Protein AF-A0A7G9ZCD9-F1 (afdb_monomer_lite)

Secondary structure (DSSP, 8-state):
-HHHHHHHHHHHHHHHHHHHHHSS-HHHHHHHHHHHHHHHHHHHHHHHHHHHHHHHHHHHHS---GGGHHHHHHHHHHHHHHHHHHHHHHHHTT---HHHHHHHHHHHHHHHHHHHHHHHHHHHS-HHHHHHHHHHHHHHHHHHHHHHHS---

Radius of gyration: 16.49 Å; chains: 1; bounding box: 39×48×46 Å

Structure (mmCIF, N/CA/C/O backbone):
data_AF-A0A7G9ZCD9-F1
#
_entry.id   AF-A0A7G9ZCD9-F1
#
loop_
_atom_site.group_PDB
_atom_site.id
_atom_site.type_symbol
_atom_site.label_atom_id
_atom_site.label_alt_id
_atom_site.label_comp_id
_atom_site.label_asym_id
_atom_site.label_entity_id
_atom_site.label_seq_id
_atom_site.pdbx_PDB_ins_code
_atom_site.Cartn_x
_atom_site.Cartn_y
_atom_site.Cartn_z
_atom_site.occupancy
_atom_site.B_iso_or_equiv
_atom_site.auth_seq_id
_atom_site.auth_comp_id
_atom_site.auth_asym_id
_atom_site.auth_atom_id
_atom_site.pdbx_PDB_model_num
ATOM 1 N N . MET A 1 1 ? -6.672 1.950 -22.287 1.00 65.12 1 MET A N 1
ATOM 2 C CA . MET A 1 1 ? -5.796 2.564 -21.262 1.00 65.12 1 MET A CA 1
ATOM 3 C C . MET A 1 1 ? -6.573 3.104 -20.062 1.00 65.12 1 MET A C 1
ATOM 5 O O . MET A 1 1 ? -6.287 2.655 -18.968 1.00 65.12 1 MET A O 1
ATOM 9 N N . TRP A 1 2 ? -7.595 3.954 -20.218 1.00 73.31 2 TRP A N 1
ATOM 10 C CA . TRP A 1 2 ? -8.380 4.488 -19.081 1.00 73.31 2 TRP A CA 1
ATOM 11 C C . TRP A 1 2 ? -8.976 3.435 -18.127 1.00 73.31 2 TRP A C 1
ATOM 13 O O . TRP A 1 2 ? -8.859 3.572 -16.914 1.00 73.31 2 TRP A O 1
ATOM 23 N N . TYR A 1 3 ? -9.531 2.341 -18.657 1.00 83.50 3 TYR A N 1
ATOM 24 C CA . TYR A 1 3 ? -10.083 1.248 -17.842 1.00 83.50 3 TYR A CA 1
ATOM 25 C C . TYR A 1 3 ? -9.058 0.580 -16.914 1.00 83.50 3 TYR A C 1
ATOM 27 O O . TYR A 1 3 ? -9.420 0.122 -15.835 1.00 83.50 3 TYR A O 1
ATOM 35 N N . PHE A 1 4 ? -7.782 0.556 -17.305 1.00 85.56 4 PHE A N 1
ATOM 36 C CA . PHE A 1 4 ? -6.710 -0.029 -16.500 1.00 85.56 4 PHE A CA 1
ATOM 37 C C . PHE A 1 4 ? -6.420 0.811 -15.250 1.00 85.56 4 PHE A C 1
ATOM 39 O O . PHE A 1 4 ? -6.348 0.274 -14.149 1.00 85.56 4 PHE A O 1
ATOM 46 N N . TYR A 1 5 ? -6.349 2.138 -15.399 1.00 85.38 5 TYR A N 1
ATOM 47 C CA . TYR A 1 5 ? -6.167 3.056 -14.271 1.00 85.38 5 TYR A CA 1
ATOM 48 C C . TYR A 1 5 ? -7.361 3.047 -13.316 1.00 85.38 5 TYR A C 1
ATOM 50 O O . TYR A 1 5 ? -7.170 3.106 -12.107 1.00 85.38 5 TYR A O 1
ATOM 58 N N . ILE A 1 6 ? -8.585 2.925 -13.840 1.00 87.69 6 ILE A N 1
ATOM 59 C CA . ILE A 1 6 ? -9.792 2.804 -13.010 1.00 87.69 6 ILE A CA 1
ATOM 60 C C . ILE A 1 6 ? -9.779 1.486 -12.230 1.00 87.69 6 ILE A C 1
ATOM 62 O O . ILE A 1 6 ? -10.057 1.488 -11.034 1.00 87.69 6 ILE A O 1
ATOM 66 N N . LEU A 1 7 ? -9.423 0.372 -12.878 1.00 90.00 7 LEU A N 1
ATOM 67 C CA . LEU A 1 7 ? -9.314 -0.928 -12.219 1.00 90.00 7 LEU A CA 1
ATOM 68 C C . LEU A 1 7 ? -8.287 -0.889 -11.082 1.00 90.00 7 LEU A C 1
ATOM 70 O O . LEU A 1 7 ? -8.593 -1.307 -9.967 1.00 90.00 7 LEU A O 1
ATOM 74 N N . ILE A 1 8 ? -7.092 -0.353 -11.345 1.00 89.62 8 ILE A N 1
ATOM 75 C CA . ILE A 1 8 ? -6.059 -0.211 -10.315 1.00 89.62 8 ILE A CA 1
ATOM 76 C C . ILE A 1 8 ? -6.527 0.743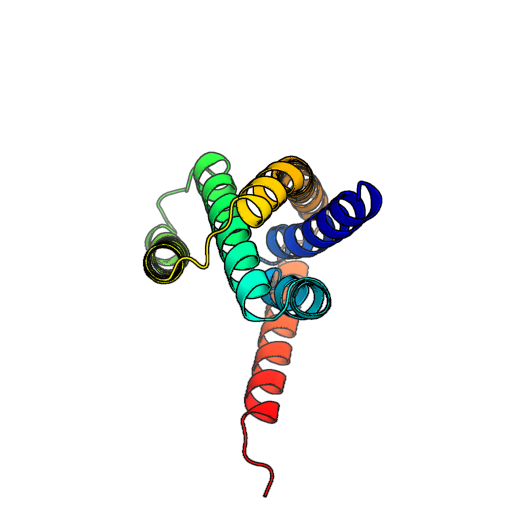 -9.219 1.00 89.62 8 ILE A C 1
ATOM 78 O O . ILE A 1 8 ? -6.396 0.411 -8.049 1.00 89.62 8 ILE A O 1
ATOM 82 N N . GLY A 1 9 ? -7.147 1.870 -9.567 1.00 90.12 9 GLY A N 1
ATOM 83 C CA . GLY A 1 9 ? -7.721 2.799 -8.596 1.00 90.12 9 GLY A CA 1
ATOM 84 C C . GLY A 1 9 ? -8.736 2.131 -7.664 1.00 90.12 9 GLY A C 1
ATOM 85 O O . GLY A 1 9 ? -8.684 2.329 -6.453 1.00 90.12 9 GLY A O 1
ATOM 86 N N . LEU A 1 10 ? -9.609 1.271 -8.193 1.00 92.19 10 LEU A N 1
ATOM 87 C CA . LEU A 1 10 ? -10.547 0.492 -7.381 1.00 92.19 10 LEU A CA 1
ATOM 88 C C . LEU A 1 10 ? -9.834 -0.527 -6.485 1.00 92.19 10 LEU A C 1
ATOM 90 O O . LEU A 1 10 ? -10.175 -0.644 -5.310 1.00 92.19 10 LEU A O 1
ATOM 94 N N . LEU A 1 11 ? -8.827 -1.234 -7.001 1.00 92.06 11 LEU A N 1
ATOM 95 C CA . LEU A 1 11 ? -8.021 -2.162 -6.200 1.00 92.06 11 LEU A CA 1
ATOM 96 C C . LEU A 1 11 ? -7.315 -1.447 -5.046 1.00 92.06 11 LEU A C 1
ATOM 98 O O . LEU A 1 11 ? -7.358 -1.917 -3.910 1.00 92.06 11 LEU A O 1
ATOM 102 N N . VAL A 1 12 ? -6.719 -0.289 -5.329 1.00 92.50 12 VAL A N 1
ATOM 103 C CA . VAL A 1 12 ? -6.106 0.593 -4.333 1.00 92.50 12 VAL A CA 1
ATOM 104 C C . VAL A 1 12 ? -7.143 1.016 -3.309 1.00 92.50 12 VAL A C 1
ATOM 106 O O . VAL A 1 12 ? -6.894 0.886 -2.116 1.00 92.50 12 VAL A O 1
ATOM 109 N N . PHE A 1 13 ? -8.319 1.459 -3.752 1.00 94.12 13 PHE A N 1
ATOM 110 C CA . PHE A 1 13 ? -9.389 1.868 -2.854 1.00 94.12 13 PHE A CA 1
ATOM 111 C C . PHE A 1 13 ? -9.741 0.758 -1.855 1.00 94.12 13 PHE A C 1
ATOM 113 O O . PHE A 1 13 ? -9.641 0.969 -0.648 1.00 94.12 13 PHE A O 1
ATOM 120 N N . PHE A 1 14 ? -10.061 -0.448 -2.332 1.00 93.06 14 PHE A N 1
ATOM 121 C CA . PHE A 1 14 ? -10.426 -1.555 -1.446 1.00 93.06 14 PHE A CA 1
ATOM 122 C C . PHE A 1 14 ? -9.272 -1.986 -0.535 1.00 93.06 14 PHE A C 1
ATOM 124 O O . PHE A 1 14 ? -9.469 -2.129 0.674 1.00 93.06 14 PHE A O 1
ATOM 131 N N . ALA A 1 15 ? -8.065 -2.153 -1.084 1.00 92.50 15 ALA A N 1
ATOM 132 C CA . ALA A 1 15 ? -6.901 -2.578 -0.311 1.00 92.50 15 ALA A CA 1
ATOM 133 C C . ALA A 1 15 ? -6.559 -1.570 0.797 1.00 92.50 15 ALA A C 1
ATOM 135 O O . ALA A 1 15 ? -6.325 -1.956 1.944 1.00 92.50 15 ALA A O 1
ATOM 136 N N . PHE A 1 16 ? -6.583 -0.271 0.490 1.00 92.19 16 PHE A N 1
ATOM 137 C CA . PHE A 1 16 ? -6.273 0.767 1.467 1.00 92.19 16 PHE A CA 1
ATOM 138 C C . PHE A 1 16 ? -7.425 1.061 2.431 1.00 92.19 16 PHE A C 1
ATOM 140 O O . PHE A 1 16 ? -7.162 1.450 3.565 1.00 92.19 16 PHE A O 1
ATOM 147 N N . THR A 1 17 ? -8.686 0.808 2.072 1.00 89.94 17 THR A N 1
ATOM 148 C CA . THR A 1 17 ? -9.786 0.845 3.049 1.00 89.94 17 THR A CA 1
ATOM 149 C C . THR A 1 17 ? -9.609 -0.248 4.099 1.00 89.94 17 THR A C 1
ATOM 151 O O . THR A 1 17 ? -9.737 0.031 5.292 1.00 89.94 17 THR A O 1
ATOM 154 N N . VAL A 1 18 ? -9.225 -1.466 3.691 1.00 87.31 18 VAL A N 1
ATOM 155 C CA . VAL A 1 18 ? -8.861 -2.537 4.635 1.00 87.31 18 VAL A CA 1
ATOM 156 C C . VAL A 1 18 ? -7.703 -2.092 5.525 1.00 87.31 18 VAL A C 1
ATOM 158 O O . VAL A 1 18 ? -7.786 -2.247 6.744 1.00 87.31 18 VAL A O 1
ATOM 161 N N . ARG A 1 19 ? -6.665 -1.469 4.953 1.00 86.62 19 ARG A N 1
ATOM 162 C CA . ARG A 1 19 ? -5.534 -0.926 5.720 1.00 86.62 19 ARG A CA 1
ATOM 163 C C . ARG A 1 19 ? -5.949 0.106 6.751 1.00 86.62 19 ARG A C 1
ATOM 165 O O . ARG A 1 19 ? -5.436 0.077 7.860 1.00 86.62 19 ARG A O 1
ATOM 172 N N . VAL A 1 20 ? -6.863 1.005 6.411 1.00 85.06 20 VAL A N 1
ATOM 173 C CA . VAL A 1 20 ? -7.317 2.054 7.331 1.00 85.06 20 VAL A CA 1
ATOM 174 C C . VAL A 1 20 ? -8.107 1.460 8.489 1.00 85.06 20 VAL A C 1
ATOM 176 O O . VAL A 1 20 ? -7.916 1.871 9.627 1.00 85.06 20 VAL A O 1
ATOM 179 N N . ILE A 1 21 ? -8.947 0.461 8.218 1.00 83.19 21 ILE A N 1
ATOM 180 C CA . ILE A 1 21 ? -9.769 -0.193 9.241 1.00 83.19 21 ILE A CA 1
ATOM 181 C C . ILE A 1 21 ? -8.924 -1.095 10.150 1.00 83.19 21 ILE A C 1
ATOM 183 O O . ILE A 1 21 ? -9.130 -1.131 11.360 1.00 83.19 21 ILE A O 1
ATOM 187 N N . THR A 1 22 ? -7.998 -1.858 9.570 1.00 77.81 22 THR A N 1
ATOM 188 C CA . THR A 1 22 ? -7.283 -2.929 10.283 1.00 77.81 22 THR A CA 1
ATOM 189 C C . THR A 1 22 ? -5.874 -2.547 10.727 1.00 77.81 22 THR A C 1
ATOM 191 O O . THR A 1 22 ? -5.320 -3.183 11.618 1.00 77.81 22 THR A O 1
ATOM 194 N N . GLY A 1 23 ? -5.275 -1.526 10.114 1.00 76.00 23 GLY A N 1
ATOM 195 C CA . GLY A 1 23 ? -3.878 -1.141 10.307 1.00 76.00 23 GLY A CA 1
ATOM 196 C C . GLY A 1 23 ? -2.864 -1.976 9.514 1.00 76.00 23 GLY A C 1
ATOM 197 O O . GLY A 1 23 ? -1.680 -1.648 9.546 1.00 76.00 23 GLY A O 1
ATOM 198 N N . PHE A 1 24 ? -3.284 -3.018 8.781 1.00 74.31 24 PHE A N 1
ATOM 199 C CA . PHE A 1 24 ? -2.405 -3.884 7.980 1.00 74.31 24 PHE A CA 1
ATOM 200 C C . PHE A 1 24 ? -3.129 -4.444 6.733 1.00 74.31 24 PHE A C 1
ATOM 202 O O . PHE A 1 24 ? -4.253 -4.065 6.427 1.00 74.31 24 PHE A O 1
ATOM 209 N N . GLY A 1 25 ? -2.481 -5.326 5.965 1.00 75.94 25 GLY A N 1
ATOM 210 C CA . GLY A 1 25 ? -3.160 -6.164 4.962 1.00 75.94 25 GLY A CA 1
ATOM 211 C C . GLY A 1 25 ? -3.326 -5.574 3.555 1.00 75.94 25 GLY A C 1
ATOM 212 O O . GLY A 1 25 ? -3.489 -6.351 2.616 1.00 75.94 25 GLY A O 1
ATOM 213 N N . SER A 1 26 ? -3.187 -4.258 3.356 1.00 85.00 26 SER A N 1
ATOM 214 C CA . SER A 1 26 ? -3.169 -3.643 2.011 1.00 85.00 26 SER A CA 1
ATOM 215 C C . SER A 1 26 ? -2.127 -4.289 1.110 1.00 85.00 26 SER A C 1
ATOM 217 O O . SER A 1 26 ? -2.478 -4.751 0.032 1.00 85.00 26 SER A O 1
ATOM 219 N N . ALA A 1 27 ? -0.879 -4.412 1.565 1.00 84.81 27 ALA A N 1
ATOM 220 C CA . ALA A 1 27 ? 0.177 -5.053 0.787 1.00 84.81 27 ALA A CA 1
ATOM 221 C C . ALA A 1 27 ? -0.106 -6.532 0.463 1.00 84.81 27 ALA A C 1
ATOM 223 O O . ALA A 1 27 ? 0.242 -6.987 -0.627 1.00 84.81 27 ALA A O 1
ATOM 224 N N . MET A 1 28 ? -0.764 -7.275 1.364 1.00 83.50 28 MET A N 1
ATOM 225 C CA . MET A 1 28 ? -1.120 -8.686 1.137 1.00 83.50 28 MET A CA 1
ATOM 226 C C . MET A 1 28 ? -2.194 -8.849 0.061 1.00 83.50 28 MET A C 1
ATOM 228 O O . MET A 1 28 ? -2.219 -9.866 -0.621 1.00 83.50 28 MET A O 1
ATOM 232 N N . ILE A 1 29 ? -3.072 -7.857 -0.097 1.00 87.06 29 ILE A N 1
ATOM 233 C CA . ILE A 1 29 ? -4.108 -7.848 -1.133 1.00 87.06 29 ILE A CA 1
ATOM 234 C C . ILE A 1 29 ? -3.534 -7.283 -2.435 1.00 87.06 29 ILE A C 1
ATOM 236 O O . ILE A 1 29 ? -3.662 -7.881 -3.499 1.00 87.06 29 ILE A O 1
ATOM 240 N N . LEU A 1 30 ? -2.882 -6.127 -2.351 1.00 89.56 30 LEU A N 1
ATOM 241 C CA . LEU A 1 30 ? -2.501 -5.330 -3.506 1.00 89.56 30 LEU A CA 1
ATOM 242 C C . LEU A 1 30 ? -1.337 -5.953 -4.282 1.00 89.56 30 LEU A C 1
ATOM 244 O O . LEU A 1 30 ? -1.416 -6.054 -5.502 1.00 89.56 30 LEU A O 1
ATOM 248 N N . THR A 1 31 ? -0.292 -6.432 -3.600 1.00 89.44 31 THR A N 1
ATOM 249 C CA . THR A 1 31 ? 0.911 -6.974 -4.260 1.00 89.44 31 THR A CA 1
ATOM 250 C C . THR A 1 31 ? 0.622 -8.181 -5.160 1.00 89.44 31 THR A C 1
ATOM 252 O O . THR A 1 31 ? 1.026 -8.139 -6.324 1.00 89.44 31 THR A O 1
ATOM 255 N N . PRO A 1 32 ? -0.056 -9.257 -4.699 1.00 88.25 32 PRO A N 1
ATOM 256 C CA . PRO A 1 32 ? -0.322 -10.409 -5.559 1.00 88.25 32 PRO A CA 1
ATOM 257 C C . PRO A 1 32 ? -1.296 -10.076 -6.686 1.00 88.25 32 PRO A C 1
ATOM 259 O O . PRO A 1 32 ? -1.158 -10.616 -7.773 1.00 88.25 32 PRO A O 1
ATOM 262 N N . VAL A 1 33 ? -2.252 -9.169 -6.473 1.00 89.06 33 VAL A N 1
ATOM 263 C CA . VAL A 1 33 ? -3.184 -8.785 -7.539 1.00 89.06 33 VAL A CA 1
ATOM 264 C C . VAL A 1 33 ? -2.475 -7.933 -8.591 1.00 89.06 33 VAL A C 1
ATOM 266 O O . VAL A 1 33 ? -2.615 -8.194 -9.781 1.00 89.06 33 VAL A O 1
ATOM 269 N N . LEU A 1 34 ? -1.662 -6.955 -8.183 1.00 89.75 34 LEU A N 1
ATOM 270 C CA . LEU A 1 34 ? -0.891 -6.133 -9.116 1.00 89.75 34 LEU A CA 1
ATOM 271 C C . LEU A 1 34 ? 0.197 -6.930 -9.841 1.00 89.75 34 LEU A C 1
ATOM 273 O O . LEU A 1 34 ? 0.509 -6.605 -10.987 1.00 89.75 34 LEU A O 1
ATOM 277 N N . SER A 1 35 ? 0.756 -7.977 -9.227 1.00 90.88 35 SER A N 1
ATOM 278 C CA . SER A 1 35 ? 1.788 -8.802 -9.867 1.00 90.88 35 SER A CA 1
ATOM 279 C C . SER A 1 35 ? 1.262 -9.566 -11.082 1.00 90.88 35 SER A C 1
ATOM 281 O O . SER A 1 35 ? 2.032 -9.786 -12.016 1.00 90.88 35 SER A O 1
ATOM 283 N N . LEU A 1 36 ? -0.042 -9.869 -11.123 1.00 88.88 36 LEU A N 1
ATOM 284 C CA . LEU A 1 36 ? -0.709 -10.463 -12.287 1.00 88.88 36 LEU A CA 1
ATOM 285 C C . LEU A 1 36 ? -0.727 -9.523 -13.502 1.00 88.88 36 LEU A C 1
ATOM 287 O O . LEU A 1 36 ? -0.772 -9.997 -14.633 1.00 88.88 36 LEU A O 1
ATOM 291 N N . PHE A 1 37 ? -0.685 -8.204 -13.282 1.00 87.56 37 PHE A N 1
ATOM 292 C CA . PHE A 1 37 ? -0.790 -7.201 -14.348 1.00 87.56 37 PHE A CA 1
ATOM 293 C C . PHE A 1 37 ? 0.547 -6.541 -14.700 1.00 87.56 37 PHE A C 1
ATOM 295 O O . PHE A 1 37 ? 0.820 -6.285 -15.868 1.00 87.56 37 PHE A O 1
ATOM 302 N N . LEU A 1 38 ? 1.367 -6.231 -13.693 1.00 85.69 38 LEU A N 1
ATOM 303 C CA . LEU A 1 38 ? 2.599 -5.442 -13.829 1.00 85.69 38 LEU A CA 1
ATOM 304 C C . LEU A 1 38 ? 3.872 -6.300 -13.712 1.00 85.69 38 LEU A C 1
ATOM 306 O O . LEU A 1 38 ? 4.991 -5.819 -13.918 1.00 85.69 38 LEU A O 1
ATOM 310 N N . GLY A 1 39 ? 3.713 -7.575 -13.359 1.00 86.62 39 GLY A N 1
ATOM 311 C CA . GLY A 1 39 ? 4.798 -8.452 -12.948 1.00 86.62 39 GLY A CA 1
ATOM 312 C C . GLY A 1 39 ? 5.236 -8.205 -11.493 1.00 86.62 39 GLY A C 1
ATOM 313 O O . GLY A 1 39 ? 5.031 -7.116 -10.947 1.00 86.62 39 GLY A O 1
ATOM 314 N N . PRO A 1 40 ? 5.879 -9.193 -10.840 1.00 85.06 40 PRO A N 1
ATOM 315 C CA . PRO A 1 40 ? 6.203 -9.123 -9.412 1.00 85.06 40 PRO A CA 1
ATOM 316 C C . PRO A 1 40 ? 7.078 -7.926 -9.025 1.00 85.06 40 PRO A C 1
ATOM 318 O O . PRO A 1 40 ? 6.827 -7.284 -8.010 1.00 85.06 40 PRO A O 1
ATOM 321 N N . LYS A 1 41 ? 8.075 -7.586 -9.853 1.00 84.69 41 LYS A N 1
ATOM 322 C CA . LYS A 1 41 ? 9.021 -6.495 -9.564 1.00 84.69 41 LYS A CA 1
ATOM 323 C C . LYS A 1 41 ? 8.314 -5.140 -9.449 1.00 84.69 41 LYS A C 1
ATOM 325 O O . LYS A 1 41 ? 8.454 -4.453 -8.444 1.00 84.69 41 LYS A O 1
ATOM 330 N N . HIS A 1 42 ? 7.521 -4.780 -10.456 1.00 86.00 42 HIS A N 1
ATOM 331 C CA . HIS A 1 42 ? 6.807 -3.504 -10.489 1.00 86.00 42 HIS A CA 1
ATOM 332 C C . HIS A 1 42 ? 5.681 -3.445 -9.452 1.00 86.00 42 HIS A C 1
ATOM 334 O O . HIS A 1 42 ? 5.469 -2.397 -8.847 1.00 86.00 42 HIS A O 1
ATOM 340 N N . ALA A 1 43 ? 4.998 -4.569 -9.207 1.00 88.56 43 ALA A N 1
ATOM 341 C CA . ALA A 1 43 ? 3.944 -4.668 -8.200 1.00 88.56 43 ALA A CA 1
ATOM 342 C C . ALA A 1 43 ? 4.453 -4.394 -6.777 1.00 88.56 43 ALA A C 1
ATOM 344 O O . ALA A 1 43 ? 3.781 -3.711 -6.004 1.00 88.56 43 ALA A O 1
ATOM 345 N N . VAL A 1 44 ? 5.652 -4.876 -6.440 1.00 87.31 44 VAL A N 1
ATOM 346 C CA . VAL A 1 44 ? 6.288 -4.582 -5.148 1.00 87.31 44 VAL A CA 1
ATOM 347 C C . VAL A 1 44 ? 6.612 -3.092 -5.036 1.00 87.31 44 VAL A C 1
ATOM 349 O O . VAL A 1 44 ? 6.229 -2.463 -4.054 1.00 87.31 44 VAL A O 1
ATOM 352 N N . ILE A 1 45 ? 7.243 -2.506 -6.059 1.00 87.50 45 ILE A N 1
ATOM 353 C CA . ILE A 1 45 ? 7.636 -1.086 -6.060 1.00 87.50 45 ILE A CA 1
ATOM 354 C C . ILE A 1 45 ? 6.424 -0.176 -5.858 1.00 87.50 45 ILE A C 1
ATOM 356 O O . ILE A 1 45 ? 6.441 0.699 -4.995 1.00 87.50 45 ILE A O 1
ATOM 360 N N . 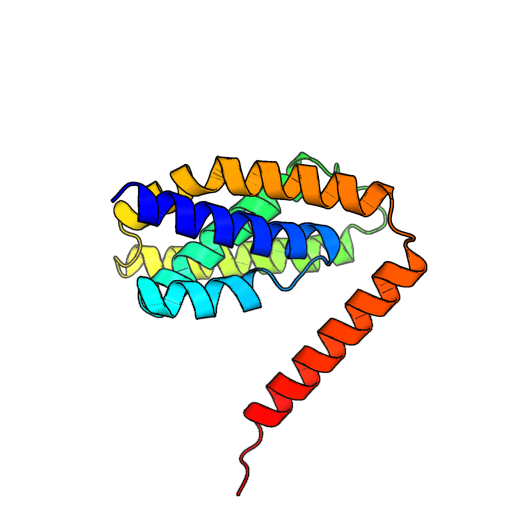ILE A 1 46 ? 5.359 -0.388 -6.635 1.00 88.31 46 ILE A N 1
ATOM 361 C CA . ILE A 1 46 ? 4.172 0.462 -6.546 1.00 88.31 46 ILE A CA 1
ATOM 362 C C . ILE A 1 46 ? 3.440 0.281 -5.213 1.00 88.31 46 ILE A C 1
ATOM 364 O O . ILE A 1 46 ? 2.963 1.260 -4.645 1.00 88.31 46 ILE A O 1
ATOM 368 N N . THR A 1 47 ? 3.399 -0.941 -4.676 1.00 89.81 47 THR A N 1
ATOM 369 C CA . THR A 1 47 ? 2.791 -1.195 -3.365 1.00 89.81 47 THR A CA 1
ATOM 370 C C . THR A 1 47 ? 3.537 -0.436 -2.275 1.00 89.81 47 THR A C 1
ATOM 372 O O . THR A 1 47 ? 2.898 0.253 -1.486 1.00 89.81 47 THR A O 1
ATOM 375 N N . ILE A 1 48 ? 4.873 -0.486 -2.276 1.00 87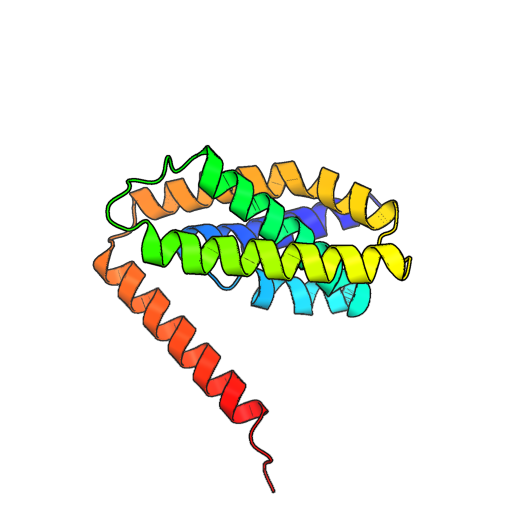.50 48 ILE A N 1
ATOM 376 C CA . ILE A 1 48 ? 5.708 0.265 -1.329 1.00 87.50 48 ILE A CA 1
ATOM 377 C C . ILE A 1 48 ? 5.436 1.768 -1.449 1.00 87.50 48 ILE A C 1
ATOM 379 O O . ILE A 1 48 ? 5.146 2.414 -0.449 1.00 87.50 48 ILE A O 1
ATOM 383 N N . LEU A 1 49 ? 5.429 2.323 -2.668 1.00 87.62 49 LEU A N 1
ATOM 384 C CA . LEU A 1 49 ? 5.139 3.748 -2.883 1.00 87.62 49 LEU A CA 1
ATOM 385 C C . LEU A 1 49 ? 3.780 4.169 -2.305 1.00 87.62 49 LEU A C 1
ATOM 387 O O . LEU A 1 49 ? 3.663 5.236 -1.699 1.00 87.62 49 LEU A O 1
ATOM 391 N N . MET A 1 50 ? 2.748 3.344 -2.483 1.00 88.94 50 MET A N 1
ATOM 392 C CA . MET A 1 50 ? 1.415 3.631 -1.957 1.00 88.94 50 MET A CA 1
ATOM 393 C C . MET A 1 50 ? 1.337 3.466 -0.431 1.00 88.94 50 MET A C 1
ATOM 395 O O . MET A 1 50 ? 0.673 4.263 0.231 1.00 88.94 50 MET A O 1
ATOM 399 N N . GLU A 1 51 ? 2.023 2.474 0.144 1.00 86.69 51 GLU A N 1
ATOM 400 C CA . GLU A 1 51 ? 2.128 2.292 1.600 1.00 86.69 51 GLU A CA 1
ATOM 401 C C . GLU A 1 51 ? 2.825 3.491 2.246 1.00 86.69 51 GLU A C 1
ATOM 403 O O . GLU A 1 51 ? 2.296 4.067 3.200 1.00 86.69 51 GLU A O 1
ATOM 408 N N . SER A 1 52 ? 3.943 3.945 1.671 1.00 83.69 52 SER A N 1
ATOM 409 C CA . SER A 1 52 ? 4.635 5.150 2.122 1.00 83.69 52 SER A CA 1
ATOM 410 C C . SER A 1 52 ? 3.728 6.384 2.024 1.00 83.69 52 SER A C 1
ATOM 412 O O . SER A 1 52 ? 3.661 7.181 2.961 1.00 83.69 52 SER A O 1
ATOM 414 N N . ALA A 1 53 ? 2.968 6.534 0.931 1.00 86.81 53 ALA A N 1
ATOM 415 C CA . ALA A 1 53 ? 2.014 7.635 0.779 1.00 86.81 53 ALA A CA 1
ATOM 416 C C . ALA A 1 53 ? 0.917 7.604 1.858 1.00 86.81 53 ALA A C 1
ATOM 418 O O . ALA A 1 53 ? 0.605 8.635 2.455 1.00 86.81 53 ALA A O 1
ATOM 419 N N . MET A 1 54 ? 0.361 6.429 2.162 1.00 86.50 54 MET A N 1
ATOM 420 C CA . MET A 1 54 ? -0.628 6.274 3.231 1.00 86.50 54 MET A CA 1
ATOM 421 C C . MET A 1 54 ? -0.026 6.535 4.620 1.00 86.50 54 MET A C 1
ATOM 423 O O . MET A 1 54 ? -0.665 7.171 5.457 1.00 86.50 54 MET A O 1
ATOM 427 N N . ALA A 1 55 ? 1.212 6.104 4.873 1.00 81.69 55 ALA A N 1
ATOM 428 C CA . ALA A 1 55 ? 1.911 6.396 6.123 1.00 81.69 55 ALA A CA 1
ATOM 429 C C . ALA A 1 55 ? 2.056 7.911 6.346 1.00 81.69 55 ALA A C 1
ATOM 431 O O . ALA A 1 55 ? 1.794 8.399 7.446 1.00 81.69 55 ALA A O 1
ATOM 432 N N . VAL A 1 56 ? 2.381 8.671 5.293 1.00 82.62 56 VAL A N 1
ATOM 433 C CA . VAL A 1 56 ? 2.401 10.142 5.343 1.00 82.62 56 VAL A CA 1
ATOM 434 C C . VAL A 1 56 ? 1.016 10.703 5.673 1.00 82.62 56 VAL A C 1
ATOM 436 O O . VAL A 1 56 ? 0.909 11.584 6.526 1.00 82.62 56 VAL A O 1
ATOM 439 N N . VAL A 1 57 ? -0.054 10.180 5.060 1.00 85.12 57 VAL A N 1
ATOM 440 C CA . VAL A 1 57 ? -1.434 10.600 5.372 1.00 85.12 57 VAL A CA 1
ATOM 441 C C . VAL A 1 57 ? -1.746 10.397 6.856 1.00 85.12 57 VAL A C 1
ATOM 443 O O . VAL A 1 57 ? -2.246 11.328 7.488 1.00 85.12 57 VAL A O 1
ATOM 446 N N . PHE A 1 58 ? -1.397 9.244 7.433 1.00 81.12 58 PHE A N 1
ATOM 447 C CA . PHE A 1 58 ? -1.575 8.988 8.864 1.00 81.12 58 PHE A CA 1
ATOM 448 C C . PHE A 1 58 ? -0.770 9.957 9.733 1.00 81.12 58 PHE A C 1
ATOM 450 O O . PHE A 1 58 ? -1.324 10.553 10.650 1.00 81.12 58 PHE A O 1
ATOM 457 N N . ILE A 1 59 ? 0.510 10.193 9.434 1.00 78.19 59 ILE A N 1
ATOM 458 C CA . ILE A 1 59 ? 1.331 11.140 10.210 1.00 78.19 59 ILE A CA 1
ATOM 459 C C . ILE A 1 59 ? 0.708 12.544 10.200 1.00 78.19 59 ILE A C 1
ATOM 461 O O . ILE A 1 59 ? 0.606 13.192 11.243 1.00 78.19 59 ILE A O 1
ATOM 465 N N . VAL A 1 60 ? 0.268 13.012 9.029 1.00 81.50 60 VAL A N 1
ATOM 466 C CA . VAL A 1 60 ? -0.279 14.365 8.853 1.00 81.50 60 VAL A CA 1
ATOM 467 C C . VAL A 1 60 ? -1.664 14.508 9.490 1.00 81.50 60 VAL A C 1
ATOM 469 O O . VAL A 1 60 ? -1.967 15.551 10.074 1.00 81.50 60 VAL A O 1
ATOM 472 N N . LYS A 1 61 ? -2.531 13.497 9.365 1.00 81.69 61 LYS A N 1
ATOM 473 C CA . LYS A 1 61 ? -3.935 13.583 9.795 1.00 81.69 61 LYS A CA 1
ATOM 474 C C . LYS A 1 61 ? -4.173 13.145 11.234 1.00 81.69 61 LYS A C 1
ATOM 476 O O . LYS A 1 61 ? -5.093 13.673 11.855 1.00 81.69 61 LYS A O 1
ATOM 481 N N . GLU A 1 62 ? -3.372 12.234 11.775 1.00 71.50 62 GLU A N 1
ATOM 482 C CA . GLU A 1 62 ? -3.631 11.628 13.085 1.00 71.50 62 GLU A CA 1
ATOM 483 C C . GLU A 1 62 ? -2.902 12.311 14.261 1.00 71.50 62 GLU A C 1
ATOM 485 O O . GLU A 1 62 ? -2.977 11.772 15.357 1.00 71.50 62 GLU A O 1
ATOM 490 N N . LYS A 1 63 ? -2.250 13.484 14.074 1.00 61.34 63 LYS A N 1
ATOM 491 C CA . LYS A 1 63 ? -1.560 14.305 15.114 1.00 61.34 63 LYS A CA 1
ATOM 492 C C . LYS A 1 63 ? -1.155 13.481 16.344 1.00 61.34 63 LYS A C 1
ATOM 494 O O . LYS A 1 63 ? -1.820 13.524 17.378 1.00 61.34 63 LYS A O 1
ATOM 499 N N . LE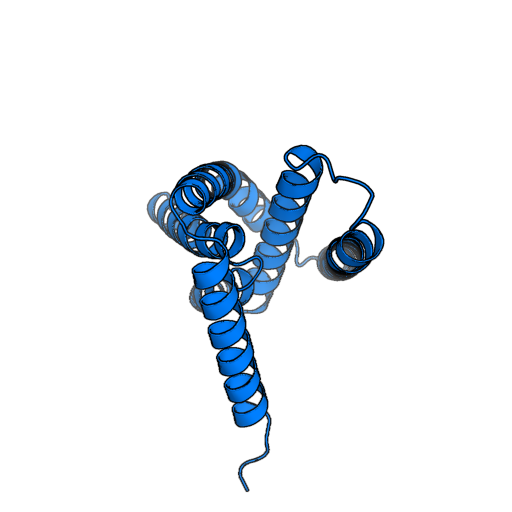U A 1 64 ? -0.102 12.685 16.183 1.00 59.88 64 LEU A N 1
ATOM 500 C CA . LEU A 1 64 ? 0.245 11.621 17.117 1.00 59.88 64 LEU A CA 1
ATOM 501 C C . LEU A 1 64 ? 0.312 12.094 18.567 1.00 59.88 64 LEU A C 1
ATOM 503 O O . LEU A 1 64 ? 1.156 12.909 18.932 1.00 59.88 64 LEU A O 1
ATOM 507 N N . ASN A 1 65 ? -0.586 11.552 19.387 1.00 50.44 65 ASN A N 1
ATOM 508 C CA . ASN A 1 65 ? -0.588 11.778 20.821 1.00 50.44 65 ASN A CA 1
ATOM 509 C C . ASN A 1 65 ? 0.624 11.043 21.428 1.00 50.44 65 ASN A C 1
ATOM 511 O O . ASN A 1 65 ? 0.794 9.838 21.227 1.00 50.44 65 ASN A O 1
ATOM 515 N N . PHE A 1 66 ? 1.496 11.780 22.122 1.00 51.34 66 PHE A N 1
ATOM 516 C CA . PHE A 1 66 ? 2.862 11.363 22.475 1.00 51.34 66 PHE A CA 1
ATOM 517 C C . PHE A 1 66 ? 2.962 10.170 23.449 1.00 51.34 66 PHE A C 1
ATOM 519 O O . PHE A 1 66 ? 4.041 9.602 23.604 1.00 51.34 66 PHE A O 1
ATOM 526 N N . GLU A 1 67 ? 1.869 9.730 24.077 1.00 53.50 67 GLU A N 1
ATOM 527 C CA . GLU A 1 67 ? 1.902 8.621 25.047 1.00 53.50 67 GLU A CA 1
ATOM 528 C C . GLU A 1 67 ? 2.182 7.245 24.413 1.00 53.50 67 GLU A C 1
ATOM 530 O O . GLU A 1 67 ? 2.782 6.385 25.052 1.00 53.50 67 GLU A O 1
ATOM 535 N N . ILE A 1 68 ? 1.826 7.035 23.139 1.00 55.53 68 ILE A N 1
ATOM 536 C CA . ILE A 1 68 ? 2.046 5.763 22.409 1.00 55.53 68 ILE A CA 1
ATOM 537 C C . ILE A 1 68 ? 3.199 5.898 21.388 1.00 55.53 68 ILE A C 1
ATOM 539 O O . ILE A 1 68 ? 3.399 5.053 20.512 1.00 55.53 68 ILE A O 1
ATOM 543 N N . TRP A 1 69 ? 3.989 6.973 21.512 1.00 53.88 69 TRP A N 1
ATOM 544 C CA . TRP A 1 69 ? 5.027 7.386 20.563 1.00 53.88 69 TRP A CA 1
ATOM 545 C C . TRP A 1 69 ? 6.035 6.280 20.252 1.00 53.88 69 TRP A C 1
ATOM 547 O O . TRP A 1 69 ? 6.356 6.062 19.095 1.00 53.88 69 TRP A O 1
ATOM 557 N N . HIS A 1 70 ? 6.479 5.509 21.244 1.00 56.09 70 HIS A N 1
ATOM 558 C CA . HIS A 1 70 ? 7.503 4.478 21.041 1.00 56.09 70 HIS A CA 1
ATOM 559 C C . HIS A 1 70 ? 7.046 3.333 20.123 1.00 56.09 70 HIS A C 1
ATOM 561 O O . HIS A 1 70 ? 7.806 2.892 19.262 1.00 56.09 70 HIS A O 1
ATOM 567 N N . ILE A 1 71 ? 5.795 2.881 20.263 1.00 56.91 71 ILE A N 1
ATOM 568 C CA . ILE A 1 71 ? 5.234 1.796 19.441 1.00 56.91 71 ILE A CA 1
ATOM 569 C C . ILE A 1 71 ? 4.944 2.312 18.027 1.00 56.91 71 ILE A C 1
ATOM 571 O O . ILE A 1 71 ? 5.208 1.627 17.039 1.00 56.91 71 ILE A O 1
ATOM 575 N N . PHE A 1 72 ? 4.447 3.546 17.922 1.00 57.31 72 PHE A N 1
ATOM 576 C CA . PHE A 1 72 ? 4.096 4.154 16.643 1.00 57.31 72 PHE A CA 1
ATOM 577 C C . PHE A 1 72 ? 5.329 4.573 15.832 1.00 57.31 72 PHE A C 1
ATOM 579 O O . PHE A 1 72 ? 5.382 4.333 14.629 1.00 57.31 72 PHE A O 1
ATOM 586 N N . VAL A 1 73 ? 6.352 5.130 16.486 1.00 56.19 73 VAL A N 1
ATOM 587 C CA . VAL A 1 73 ? 7.646 5.454 15.874 1.00 56.19 73 VAL A CA 1
ATOM 588 C C . VAL A 1 73 ? 8.374 4.186 15.469 1.00 56.19 73 VAL A C 1
ATOM 590 O O . VAL A 1 73 ? 8.849 4.128 14.347 1.00 56.19 73 VAL A O 1
ATOM 593 N N . GLY A 1 74 ? 8.413 3.142 16.301 1.00 57.75 74 GLY A N 1
ATOM 594 C CA . GLY A 1 74 ? 9.041 1.877 15.911 1.00 57.75 74 GLY A CA 1
ATOM 595 C C . GLY A 1 74 ? 8.397 1.259 14.664 1.00 57.75 74 GLY A C 1
ATOM 596 O O . GLY A 1 74 ? 9.099 0.887 13.726 1.00 57.75 74 GLY A O 1
ATOM 597 N N . GLY A 1 75 ? 7.060 1.210 14.619 1.00 63.59 75 GLY A N 1
ATOM 598 C CA . GLY A 1 75 ? 6.317 0.650 13.489 1.00 63.59 75 GLY A CA 1
ATOM 599 C C . GLY A 1 75 ? 6.402 1.502 12.221 1.00 63.59 75 GLY A C 1
ATOM 600 O O . GLY A 1 75 ? 6.774 1.000 11.165 1.00 63.59 75 GLY A O 1
ATOM 601 N N . ILE A 1 76 ? 6.087 2.796 12.309 1.00 63.97 76 ILE A N 1
ATOM 602 C CA . ILE A 1 76 ? 6.057 3.676 11.135 1.00 63.97 76 ILE A CA 1
ATOM 603 C C . ILE A 1 76 ? 7.457 4.090 10.696 1.00 63.97 76 ILE A C 1
ATOM 605 O O . ILE A 1 76 ? 7.724 4.066 9.500 1.00 63.97 76 ILE A O 1
ATOM 609 N N . ALA A 1 77 ? 8.369 4.429 11.610 1.00 64.94 77 ALA A N 1
ATOM 610 C CA . ALA A 1 77 ? 9.739 4.749 11.212 1.00 64.94 77 ALA A CA 1
ATOM 611 C C . ALA A 1 77 ? 10.449 3.510 10.660 1.00 64.94 77 ALA A C 1
ATOM 613 O O . ALA A 1 77 ? 11.183 3.636 9.690 1.00 64.94 77 ALA A O 1
ATOM 614 N N . GLY A 1 78 ? 10.183 2.315 11.203 1.00 66.44 78 GLY A N 1
ATOM 615 C CA . GLY A 1 78 ? 10.680 1.062 10.633 1.00 66.44 78 GLY A CA 1
ATOM 616 C C . GLY A 1 78 ? 10.210 0.857 9.191 1.00 66.44 78 GLY A C 1
ATOM 617 O O . GLY A 1 78 ? 11.035 0.618 8.313 1.00 66.44 78 GLY A O 1
ATOM 618 N N . ILE A 1 79 ? 8.909 1.033 8.934 1.00 67.38 79 ILE A N 1
ATOM 619 C CA . ILE A 1 79 ? 8.339 0.960 7.579 1.00 67.38 79 ILE A CA 1
ATOM 620 C C . ILE A 1 79 ? 8.961 2.025 6.674 1.00 67.38 79 ILE A C 1
ATOM 622 O O . ILE A 1 79 ? 9.463 1.688 5.615 1.00 67.38 79 ILE A O 1
ATOM 626 N N . ILE A 1 80 ? 9.024 3.285 7.109 1.00 69.56 80 ILE A N 1
ATOM 627 C CA . ILE A 1 80 ? 9.592 4.379 6.310 1.00 69.56 80 ILE A CA 1
ATOM 628 C C . ILE A 1 80 ? 11.067 4.124 5.984 1.00 69.56 80 ILE A C 1
ATOM 630 O O . ILE A 1 80 ? 11.487 4.340 4.853 1.00 69.56 80 ILE A O 1
ATOM 634 N N . VAL A 1 81 ? 11.868 3.658 6.942 1.00 74.75 81 VAL A N 1
ATOM 635 C CA . VAL A 1 81 ? 13.293 3.383 6.719 1.00 74.75 81 VAL A CA 1
ATOM 636 C C . VAL A 1 81 ? 13.470 2.230 5.732 1.00 74.75 81 VAL A C 1
ATOM 638 O O . VAL A 1 81 ? 14.260 2.350 4.796 1.00 74.75 81 VAL A O 1
ATOM 641 N N . ILE A 1 82 ? 12.718 1.138 5.901 1.00 77.06 82 ILE A N 1
ATOM 642 C CA . ILE A 1 82 ? 12.753 -0.006 4.981 1.00 77.06 82 ILE A CA 1
ATOM 643 C C . ILE A 1 82 ? 12.288 0.419 3.585 1.00 77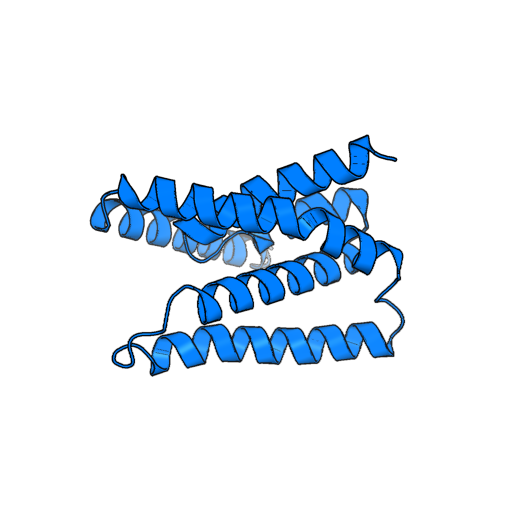.06 82 ILE A C 1
ATOM 645 O O . ILE A 1 82 ? 12.953 0.095 2.600 1.00 77.06 82 ILE A O 1
ATOM 649 N N . ASP A 1 83 ? 11.201 1.182 3.495 1.00 80.19 83 ASP A N 1
ATOM 650 C CA . ASP A 1 83 ? 10.649 1.690 2.242 1.00 80.19 83 ASP A CA 1
ATOM 651 C C . ASP A 1 83 ? 11.652 2.602 1.531 1.00 80.19 83 ASP A C 1
ATOM 653 O O . ASP A 1 83 ? 11.887 2.427 0.339 1.00 80.19 83 ASP A O 1
ATOM 657 N N . ILE A 1 84 ? 12.311 3.522 2.247 1.00 80.62 84 ILE A N 1
ATOM 658 C CA . ILE A 1 84 ? 13.337 4.414 1.681 1.00 80.62 84 ILE A CA 1
ATOM 659 C C . ILE A 1 84 ? 14.514 3.607 1.136 1.00 80.62 84 ILE A C 1
ATOM 661 O O . ILE A 1 84 ? 14.925 3.830 -0.001 1.00 80.62 84 ILE A O 1
ATOM 665 N N . ILE A 1 85 ? 15.055 2.660 1.911 1.00 83.19 85 ILE A N 1
ATOM 666 C CA . ILE A 1 85 ? 16.189 1.828 1.475 1.00 83.19 85 ILE A CA 1
ATOM 667 C C . ILE A 1 85 ? 15.798 1.004 0.245 1.00 83.19 85 ILE A C 1
ATOM 669 O O . ILE A 1 85 ? 16.559 0.902 -0.722 1.00 83.19 85 ILE A O 1
ATOM 673 N N . THR A 1 86 ? 14.593 0.444 0.258 1.00 81.38 86 THR A N 1
ATOM 674 C CA . THR A 1 86 ? 14.086 -0.403 -0.819 1.00 81.38 86 THR A CA 1
ATOM 675 C C . THR A 1 86 ? 13.830 0.414 -2.086 1.00 81.38 86 THR A C 1
ATOM 677 O O . THR A 1 86 ? 14.276 0.035 -3.170 1.00 81.38 86 THR A O 1
ATOM 680 N N . LEU A 1 87 ? 13.199 1.583 -1.965 1.00 82.19 87 LEU A N 1
ATOM 681 C CA . LEU A 1 87 ? 12.966 2.508 -3.075 1.00 82.19 87 LEU A CA 1
ATOM 682 C C . LEU A 1 87 ? 14.262 3.077 -3.641 1.00 82.19 87 LEU A C 1
ATOM 684 O O . LEU A 1 87 ? 14.387 3.167 -4.861 1.00 82.19 87 LEU A O 1
ATOM 688 N N . ALA A 1 88 ? 15.237 3.420 -2.798 1.00 84.19 88 ALA A N 1
ATOM 689 C CA . ALA A 1 88 ? 16.557 3.856 -3.245 1.00 84.19 88 ALA A CA 1
ATOM 690 C C . ALA A 1 88 ? 17.242 2.747 -4.056 1.00 84.19 88 ALA A C 1
ATOM 692 O O . ALA A 1 88 ? 17.727 2.993 -5.159 1.00 84.19 88 ALA A O 1
ATOM 693 N N . SER A 1 89 ? 17.193 1.508 -3.559 1.00 83.25 89 SER A N 1
ATOM 694 C CA . SER A 1 89 ? 17.755 0.335 -4.241 1.00 83.25 89 SER A CA 1
ATOM 695 C C . SER A 1 89 ? 17.100 0.092 -5.607 1.00 83.25 89 SER A C 1
ATOM 697 O O . SER A 1 89 ? 17.794 -0.121 -6.607 1.00 83.25 89 SER A O 1
ATOM 699 N N . PHE A 1 90 ? 15.767 0.181 -5.686 1.00 83.69 90 PHE A N 1
ATOM 700 C CA . PHE A 1 90 ? 15.031 0.055 -6.948 1.00 83.69 90 PHE A CA 1
ATOM 701 C C . PHE A 1 90 ? 15.265 1.229 -7.904 1.00 83.69 90 PHE A C 1
ATOM 703 O O . PHE A 1 90 ? 15.325 1.016 -9.116 1.00 83.69 90 PHE A O 1
ATOM 710 N N . SER A 1 91 ? 15.442 2.442 -7.377 1.00 82.50 91 SER A N 1
ATOM 711 C CA . SER A 1 91 ? 15.741 3.643 -8.166 1.00 82.50 91 SER A CA 1
ATOM 712 C C . SER A 1 91 ? 17.128 3.561 -8.799 1.00 82.50 91 SER A C 1
ATOM 714 O O . SER A 1 91 ? 17.255 3.767 -10.002 1.00 82.50 91 SER A O 1
ATOM 716 N N . ILE A 1 92 ? 18.154 3.183 -8.024 1.00 86.19 92 ILE A N 1
ATOM 717 C CA . ILE A 1 92 ? 19.531 2.984 -8.518 1.00 86.19 92 ILE A CA 1
ATOM 718 C C . ILE A 1 92 ? 19.570 1.897 -9.596 1.00 86.19 92 ILE A C 1
ATOM 720 O O . ILE A 1 92 ? 20.289 2.013 -10.584 1.00 86.19 92 ILE A O 1
ATOM 724 N N . SER A 1 93 ? 18.755 0.857 -9.432 1.00 84.12 93 SER A N 1
ATOM 725 C CA . SER A 1 93 ? 18.643 -0.242 -10.392 1.00 84.12 93 SER A CA 1
ATOM 726 C C . SER A 1 93 ? 17.828 0.108 -11.650 1.00 84.12 93 SER A C 1
ATOM 728 O O . SER A 1 93 ? 17.669 -0.745 -12.519 1.00 84.12 93 SER A O 1
ATOM 730 N N . GLY A 1 94 ? 17.276 1.325 -11.752 1.00 82.44 94 GLY A N 1
ATOM 731 C CA . GLY A 1 94 ? 16.488 1.777 -12.904 1.00 82.44 94 GLY A CA 1
ATOM 732 C C . GLY A 1 94 ? 15.083 1.170 -13.007 1.00 82.44 94 GLY A C 1
ATOM 733 O O . GLY A 1 94 ? 14.458 1.263 -14.060 1.00 82.44 94 GLY A O 1
ATOM 734 N N . TYR A 1 95 ? 14.567 0.551 -11.939 1.00 84.06 95 TYR A N 1
ATOM 735 C CA . TYR A 1 95 ? 13.232 -0.064 -11.938 1.00 84.06 95 TYR A CA 1
ATOM 736 C C . TYR A 1 95 ? 12.098 0.923 -11.631 1.00 84.06 95 TYR A C 1
ATOM 738 O O . TYR A 1 95 ? 10.929 0.594 -11.830 1.00 84.06 95 TYR A O 1
ATOM 746 N N . VAL A 1 96 ? 12.416 2.126 -11.144 1.00 81.69 96 VAL A N 1
ATOM 747 C CA . VAL A 1 96 ? 11.428 3.197 -10.960 1.00 81.69 96 VAL A CA 1
ATOM 748 C C . VAL A 1 96 ? 11.232 3.908 -12.295 1.00 81.69 96 VAL A C 1
ATOM 750 O O . VAL A 1 96 ? 12.044 4.736 -12.701 1.00 81.69 96 VAL A O 1
ATOM 753 N N . THR A 1 97 ? 10.155 3.554 -12.992 1.00 84.94 97 THR A N 1
ATOM 754 C CA . THR A 1 97 ? 9.814 4.112 -14.305 1.00 84.94 97 THR A CA 1
ATOM 755 C C . THR A 1 97 ? 8.784 5.236 -14.195 1.00 84.94 97 THR A C 1
ATOM 757 O O . THR A 1 97 ? 8.040 5.339 -13.215 1.00 84.94 97 THR A O 1
ATOM 760 N N . VAL A 1 98 ? 8.702 6.074 -15.234 1.00 85.00 98 VAL A N 1
ATOM 761 C CA . VAL A 1 98 ? 7.709 7.160 -15.324 1.00 85.00 98 VAL A CA 1
ATOM 762 C C . VAL A 1 98 ? 6.280 6.614 -15.254 1.00 85.00 98 VAL A C 1
ATOM 764 O O . VAL A 1 98 ? 5.433 7.205 -14.588 1.00 85.00 98 VAL A O 1
ATOM 767 N N . ASP A 1 99 ? 6.021 5.453 -15.859 1.00 85.50 99 ASP A N 1
ATOM 768 C CA . ASP A 1 99 ? 4.699 4.819 -15.845 1.00 85.50 99 ASP A CA 1
ATOM 769 C C . ASP A 1 99 ? 4.237 4.454 -14.429 1.00 85.50 99 ASP A C 1
ATOM 771 O O . ASP A 1 99 ? 3.066 4.635 -14.093 1.00 85.50 99 ASP A O 1
ATOM 775 N N . LEU A 1 100 ? 5.154 3.997 -13.568 1.00 85.44 100 LEU A N 1
ATOM 776 C CA . LEU A 1 100 ? 4.847 3.700 -12.166 1.00 85.44 100 LEU A CA 1
ATOM 777 C C . LEU A 1 100 ? 4.557 4.968 -11.363 1.00 85.44 100 LEU A C 1
ATOM 779 O O . LEU A 1 100 ? 3.644 4.976 -10.539 1.00 85.44 100 LEU A O 1
ATOM 783 N N . LEU A 1 101 ? 5.292 6.050 -11.621 1.00 85.88 101 LEU A N 1
ATOM 784 C CA . LEU A 1 101 ? 5.043 7.341 -10.976 1.00 85.88 101 LEU A CA 1
ATOM 785 C C . LEU A 1 101 ? 3.694 7.930 -11.402 1.00 85.88 101 LEU A C 1
ATOM 787 O O . LEU A 1 101 ? 2.946 8.430 -10.564 1.00 85.88 101 LEU A O 1
ATOM 791 N N . LEU A 1 102 ? 3.339 7.822 -12.684 1.00 88.62 102 LEU A N 1
ATOM 792 C CA . LEU A 1 102 ? 2.019 8.218 -13.170 1.00 88.62 102 LEU A CA 1
ATOM 793 C C . LEU A 1 102 ? 0.922 7.374 -12.523 1.00 88.62 102 LEU A C 1
ATOM 795 O O . LEU A 1 102 ? -0.076 7.921 -12.057 1.00 88.62 102 LEU A O 1
ATOM 799 N N . LEU A 1 103 ? 1.117 6.057 -12.437 1.00 87.69 103 LEU A N 1
ATOM 800 C CA . LEU A 1 103 ? 0.172 5.163 -11.776 1.00 87.69 103 LEU A CA 1
ATOM 801 C C . LEU A 1 103 ? -0.030 5.532 -10.301 1.00 87.69 103 LEU A C 1
ATOM 803 O O . LEU A 1 103 ? -1.167 5.530 -9.823 1.00 87.69 103 LEU A O 1
ATOM 807 N N . LEU A 1 104 ? 1.046 5.897 -9.598 1.00 88.69 104 LEU A N 1
ATOM 808 C CA . LEU A 1 104 ? 0.979 6.406 -8.231 1.00 88.69 104 LEU A CA 1
ATOM 809 C C . LEU A 1 104 ? 0.116 7.669 -8.168 1.00 88.69 104 LEU A C 1
ATOM 811 O O . LEU A 1 104 ? -0.842 7.697 -7.402 1.00 88.69 104 LEU A O 1
ATOM 815 N N . ILE A 1 105 ? 0.402 8.674 -9.003 1.00 90.31 105 ILE A N 1
ATOM 816 C CA . ILE A 1 105 ? -0.343 9.944 -9.041 1.00 90.31 105 ILE A CA 1
ATOM 817 C C . ILE A 1 105 ? -1.835 9.700 -9.295 1.00 90.31 105 ILE A C 1
ATOM 819 O O . ILE A 1 105 ? -2.678 10.243 -8.581 1.00 90.31 105 ILE A O 1
ATOM 823 N N . TYR A 1 106 ? -2.173 8.832 -10.253 1.00 91.12 106 TYR A N 1
ATOM 824 C CA . TYR A 1 106 ? -3.560 8.451 -10.536 1.00 91.12 106 TYR A CA 1
ATOM 825 C C . TYR A 1 106 ? -4.242 7.729 -9.369 1.00 91.12 106 TYR A C 1
ATOM 827 O O . TYR A 1 106 ? -5.460 7.819 -9.219 1.00 91.12 106 TYR A O 1
ATOM 835 N N . SER A 1 107 ? -3.475 7.031 -8.533 1.00 89.56 107 SER A N 1
ATOM 836 C CA . SER A 1 107 ? -3.989 6.257 -7.401 1.00 89.56 107 SER A CA 1
ATOM 837 C C . SER A 1 107 ? -4.176 7.091 -6.129 1.00 89.56 107 SER A C 1
ATOM 839 O O . SER A 1 107 ? -4.958 6.701 -5.263 1.00 89.56 107 SER A O 1
ATOM 841 N N . ILE A 1 108 ? -3.530 8.259 -6.019 1.00 90.50 108 ILE A N 1
ATOM 842 C CA . ILE A 1 108 ? -3.675 9.185 -4.881 1.00 90.50 108 ILE A CA 1
ATOM 843 C C . ILE A 1 108 ? -5.141 9.521 -4.556 1.00 90.50 108 ILE A C 1
ATOM 845 O O . ILE A 1 108 ? -5.513 9.378 -3.390 1.00 90.50 108 ILE A O 1
ATOM 849 N N . PRO A 1 109 ? -6.005 9.949 -5.502 1.00 92.94 109 PRO A N 1
ATOM 850 C CA . PRO A 1 109 ? -7.393 10.269 -5.166 1.00 92.94 109 PRO A CA 1
ATOM 851 C C . PRO A 1 109 ? -8.134 9.065 -4.576 1.00 92.94 109 PRO A C 1
ATOM 853 O O . PRO A 1 109 ? -8.841 9.215 -3.582 1.00 92.94 109 PRO A O 1
ATOM 856 N N . PHE A 1 110 ? -7.919 7.862 -5.112 1.00 93.88 110 PHE A N 1
ATOM 857 C CA . PHE A 1 110 ? -8.514 6.634 -4.578 1.00 93.88 110 PHE A CA 1
ATOM 858 C C . PHE A 1 110 ? -7.998 6.307 -3.177 1.00 93.88 110 PHE A C 1
ATOM 860 O O . PHE A 1 110 ? -8.783 5.918 -2.318 1.00 93.88 110 PHE A O 1
ATOM 867 N N . LEU A 1 111 ? -6.706 6.522 -2.926 1.00 91.81 111 LEU A N 1
ATOM 868 C CA . LEU A 1 111 ? -6.078 6.333 -1.620 1.00 91.81 111 LEU A CA 1
ATOM 869 C C . LEU A 1 111 ? -6.654 7.300 -0.573 1.00 91.81 111 LEU A C 1
ATOM 871 O O . LEU A 1 111 ? -6.988 6.891 0.538 1.00 91.81 111 LEU A O 1
ATOM 875 N N . LEU A 1 112 ? -6.844 8.572 -0.932 1.00 92.50 112 LEU A N 1
ATOM 876 C CA . LEU A 1 112 ? -7.459 9.566 -0.048 1.00 92.50 112 LEU A CA 1
ATOM 877 C C . LEU A 1 112 ? -8.931 9.245 0.236 1.00 92.50 112 LEU A C 1
ATOM 879 O O . LEU A 1 112 ? -9.369 9.335 1.384 1.00 92.50 112 LEU A O 1
ATOM 883 N N . ILE A 1 113 ? -9.687 8.828 -0.783 1.00 93.81 113 ILE A N 1
ATOM 884 C CA . ILE A 1 113 ? -11.074 8.376 -0.608 1.00 93.81 113 ILE A CA 1
ATOM 885 C C . ILE A 1 113 ? -11.107 7.136 0.295 1.00 93.81 113 ILE A C 1
ATOM 887 O O . ILE A 1 113 ? -11.937 7.067 1.199 1.00 93.81 113 ILE A O 1
ATOM 891 N N . ALA A 1 114 ? -10.173 6.197 0.126 1.00 93.00 114 ALA A N 1
ATOM 892 C CA . ALA A 1 114 ? -10.059 5.008 0.964 1.00 93.00 114 ALA A CA 1
ATOM 893 C C . ALA A 1 114 ? -9.814 5.351 2.438 1.00 93.00 114 ALA A C 1
ATOM 895 O O . ALA A 1 114 ? -10.425 4.733 3.310 1.00 93.00 114 ALA A O 1
ATOM 896 N N . TYR A 1 115 ? -8.978 6.360 2.713 1.00 91.19 115 TYR A N 1
ATOM 897 C CA . TYR A 1 115 ? -8.766 6.894 4.060 1.00 91.19 115 TYR A CA 1
ATOM 898 C C . TYR A 1 115 ? -10.055 7.468 4.656 1.00 91.19 115 TYR A C 1
ATOM 900 O O . TYR A 1 115 ? -10.441 7.097 5.764 1.00 91.19 115 TYR A O 1
ATOM 908 N N . VAL A 1 116 ? -10.754 8.335 3.916 1.00 92.31 116 VAL A N 1
ATOM 909 C CA . VAL A 1 116 ? -12.002 8.956 4.391 1.00 92.31 116 VAL A CA 1
ATOM 910 C C . VAL A 1 116 ? -13.073 7.899 4.661 1.00 92.31 116 VAL A C 1
ATOM 912 O O . VAL A 1 116 ? -13.672 7.895 5.736 1.00 92.31 116 VAL A O 1
ATOM 915 N N . VAL A 1 117 ? -13.281 6.974 3.723 1.00 93.06 117 VAL A N 1
ATOM 916 C CA . VAL A 1 117 ? -14.267 5.893 3.853 1.00 93.06 117 VAL A CA 1
ATOM 917 C C . VAL A 1 117 ? -13.896 4.945 4.991 1.00 93.06 117 VAL A C 1
ATOM 919 O O . VAL A 1 117 ? -14.749 4.621 5.812 1.00 93.06 117 VAL A O 1
ATOM 922 N N . GLY A 1 118 ? -12.629 4.539 5.098 1.00 88.06 118 GLY A N 1
ATOM 923 C CA . GLY A 1 118 ? -12.166 3.670 6.179 1.00 88.06 118 GLY A CA 1
ATOM 924 C C . GLY A 1 118 ? -12.377 4.301 7.557 1.00 88.06 118 GLY A C 1
ATOM 925 O O . GLY A 1 118 ? -12.913 3.656 8.456 1.00 88.06 118 GLY A O 1
ATOM 926 N N . LYS A 1 119 ? -12.056 5.591 7.711 1.00 88.00 119 LYS A N 1
ATOM 927 C CA . LYS A 1 119 ? -12.286 6.339 8.956 1.00 88.00 119 LYS A CA 1
ATOM 928 C C . LYS A 1 119 ? -13.773 6.511 9.271 1.00 88.00 119 LYS A C 1
ATOM 930 O O . LYS A 1 119 ? -14.181 6.400 10.428 1.00 88.00 119 LYS A O 1
ATOM 935 N N . TYR A 1 120 ? -14.594 6.739 8.250 1.00 88.38 120 TYR A N 1
ATOM 936 C CA . TYR A 1 120 ? -16.044 6.775 8.407 1.00 88.38 120 TYR A CA 1
ATOM 937 C C . TYR A 1 120 ? -16.574 5.433 8.929 1.00 88.38 120 TYR A C 1
ATOM 939 O O . TYR A 1 120 ? -17.271 5.413 9.937 1.00 88.38 120 TYR A O 1
ATOM 947 N N . ILE A 1 121 ? -16.160 4.306 8.337 1.00 87.62 121 ILE A N 1
ATOM 948 C CA . ILE A 1 121 ? -16.543 2.954 8.786 1.00 87.62 121 ILE A CA 1
ATOM 949 C C . ILE A 1 121 ? -16.107 2.696 10.237 1.00 87.62 121 ILE A C 1
ATOM 951 O O . ILE A 1 121 ? -16.880 2.154 11.032 1.00 87.62 121 ILE A O 1
ATOM 955 N N . LEU A 1 122 ? -14.897 3.122 10.612 1.00 83.56 122 LEU A N 1
ATOM 956 C CA . LEU A 1 122 ? -14.397 2.999 11.984 1.00 83.56 122 LEU A CA 1
ATOM 957 C C . LEU A 1 122 ? -15.283 3.721 13.007 1.00 83.56 122 LEU A C 1
ATOM 959 O O . LEU A 1 122 ? -15.446 3.222 14.116 1.00 83.56 122 LEU A O 1
ATOM 963 N N . THR A 1 123 ? -15.916 4.833 12.627 1.00 82.19 123 THR A N 1
ATOM 964 C CA . THR A 1 123 ? -16.805 5.604 13.516 1.00 82.19 123 THR A CA 1
ATOM 965 C C . THR A 1 123 ? -18.046 4.805 13.938 1.00 82.19 123 THR A C 1
ATOM 967 O O . THR A 1 123 ? -18.556 4.993 15.039 1.00 82.19 123 THR A O 1
ATOM 970 N N . PHE A 1 124 ? -18.509 3.868 13.104 1.00 83.62 124 PHE A N 1
ATOM 971 C CA . PHE A 1 124 ? -19.656 2.999 13.407 1.00 83.62 124 PHE A CA 1
ATOM 972 C C . PHE A 1 124 ? -19.256 1.652 14.028 1.00 83.62 124 PHE A C 1
ATOM 974 O O . PHE A 1 124 ? -20.119 0.862 14.420 1.00 83.62 124 PHE A O 1
ATOM 981 N N . THR A 1 125 ? -17.958 1.356 14.116 1.00 80.31 125 THR A N 1
ATOM 982 C CA . THR A 1 125 ? -17.466 0.034 14.511 1.00 80.31 125 THR A CA 1
ATOM 983 C C . THR A 1 125 ? -17.045 0.022 15.978 1.00 80.31 125 THR A C 1
ATOM 985 O O . THR A 1 125 ? -16.276 0.861 16.431 1.00 80.31 125 THR A O 1
ATOM 988 N N . HIS A 1 126 ? -17.511 -0.973 16.741 1.00 81.88 126 HIS A N 1
ATOM 989 C CA . HIS A 1 126 ? -17.128 -1.110 18.148 1.00 81.88 126 HIS A CA 1
ATOM 990 C C . HIS A 1 126 ? -15.653 -1.547 18.264 1.00 81.88 126 HIS A C 1
ATOM 992 O O . HIS A 1 126 ? -15.304 -2.607 17.724 1.00 81.88 126 HIS A O 1
ATOM 998 N N . PRO A 1 127 ? -14.800 -0.812 19.003 1.00 77.75 127 PRO A N 1
ATOM 999 C CA . PRO A 1 127 ? -13.354 -1.048 19.036 1.00 77.75 127 PRO A CA 1
ATOM 1000 C C . PRO A 1 127 ? -12.974 -2.452 19.535 1.00 77.75 127 PRO A C 1
ATOM 1002 O O . PRO A 1 127 ? -12.066 -3.074 18.988 1.00 77.75 127 PRO A O 1
ATOM 1005 N N . GLU A 1 128 ? -13.720 -3.008 20.494 1.00 79.75 128 GLU A N 1
ATOM 1006 C CA . GLU A 1 128 ? -13.496 -4.367 21.017 1.00 79.75 128 GLU A CA 1
ATOM 1007 C C . GLU A 1 128 ? -13.697 -5.463 19.958 1.00 79.75 128 GLU A C 1
ATOM 1009 O O . GLU A 1 128 ? -12.915 -6.413 19.855 1.00 79.75 128 GLU A O 1
ATOM 1014 N N . LYS A 1 129 ? -14.738 -5.327 19.126 1.00 79.00 129 LYS A N 1
ATOM 1015 C CA . LYS A 1 129 ? -15.009 -6.278 18.039 1.00 79.00 129 LYS A CA 1
ATOM 1016 C C . LYS A 1 129 ? -13.955 -6.154 16.944 1.00 79.00 129 LYS A C 1
ATOM 1018 O O . LYS A 1 129 ? -13.465 -7.172 16.461 1.00 79.00 129 LYS A O 1
ATOM 1023 N N . LEU A 1 130 ? -13.572 -4.924 16.602 1.00 79.00 130 LEU A N 1
ATOM 1024 C CA . LEU A 1 130 ? -12.546 -4.654 15.600 1.00 79.00 130 LEU A CA 1
ATOM 1025 C C . LEU A 1 130 ? -11.194 -5.248 16.003 1.00 79.00 130 LEU A C 1
ATOM 1027 O O . LEU A 1 130 ? -10.592 -5.980 15.222 1.00 79.00 130 LEU A O 1
ATOM 1031 N N . LYS A 1 131 ? -10.756 -5.012 17.245 1.00 79.19 131 LYS A N 1
ATOM 1032 C CA . LYS A 1 131 ? -9.511 -5.575 17.782 1.00 79.19 131 LYS A CA 1
ATOM 1033 C C . LYS A 1 131 ? -9.495 -7.099 17.685 1.00 79.19 131 LYS A C 1
ATOM 1035 O O . LYS A 1 131 ? -8.490 -7.678 17.281 1.00 79.19 131 LYS A O 1
ATOM 1040 N N . ARG A 1 132 ? -10.614 -7.754 18.013 1.00 81.12 132 ARG A N 1
ATOM 1041 C CA . ARG A 1 132 ? -10.741 -9.213 17.901 1.00 81.12 132 ARG A CA 1
ATOM 1042 C C . ARG A 1 132 ? -10.621 -9.687 16.452 1.00 81.12 132 ARG A C 1
ATOM 1044 O O . ARG A 1 132 ? -9.911 -10.654 16.209 1.00 81.12 132 ARG A O 1
ATOM 1051 N N . ILE A 1 133 ? -11.266 -9.004 15.506 1.00 81.62 133 ILE A N 1
ATOM 1052 C CA . ILE A 1 133 ? -11.191 -9.333 14.073 1.00 81.62 133 ILE A CA 1
ATOM 1053 C C . ILE A 1 133 ? -9.760 -9.165 13.549 1.00 81.62 133 ILE A C 1
ATOM 1055 O O . ILE A 1 133 ? -9.247 -10.069 12.895 1.00 81.62 133 ILE A O 1
ATOM 1059 N N . ILE A 1 134 ? -9.100 -8.050 13.876 1.00 80.62 134 ILE A N 1
ATOM 1060 C CA . ILE A 1 134 ? -7.698 -7.769 13.521 1.00 80.62 134 ILE A CA 1
ATOM 1061 C C . ILE A 1 134 ? -6.791 -8.888 14.034 1.00 80.62 134 ILE A C 1
ATOM 1063 O O . ILE A 1 134 ? -6.045 -9.466 13.256 1.00 80.62 134 ILE A O 1
ATOM 1067 N N . LEU A 1 135 ? -6.886 -9.241 15.319 1.00 81.88 135 LEU A N 1
ATOM 1068 C CA . LEU A 1 135 ? -6.064 -10.303 15.907 1.00 81.88 135 LEU A CA 1
ATOM 1069 C C . LEU A 1 135 ? -6.319 -11.664 15.262 1.00 81.88 135 LEU A C 1
ATOM 1071 O O . LEU A 1 135 ? -5.382 -12.413 15.014 1.00 81.88 135 LEU A O 1
ATOM 1075 N N . PHE A 1 136 ? -7.579 -11.992 14.981 1.00 83.75 136 PHE A N 1
ATOM 1076 C CA . PHE A 1 136 ? -7.914 -13.271 14.364 1.00 83.75 136 PHE A CA 1
ATOM 1077 C C . PHE A 1 136 ? -7.373 -13.356 12.935 1.00 83.75 136 PHE A C 1
ATOM 1079 O O . PHE A 1 136 ? -6.816 -14.374 12.537 1.00 83.75 136 PHE A O 1
ATOM 1086 N N . THR A 1 137 ? -7.499 -12.269 12.175 1.00 78.88 137 THR A N 1
ATOM 1087 C CA . THR A 1 137 ? -7.041 -12.195 10.783 1.00 78.88 137 THR A CA 1
ATOM 1088 C C . THR A 1 137 ? -5.516 -12.161 10.679 1.00 78.88 137 THR A C 1
ATOM 1090 O O . THR A 1 137 ? -4.975 -12.880 9.842 1.00 78.88 137 THR A O 1
ATOM 1093 N N . THR A 1 138 ? -4.800 -11.431 11.548 1.00 77.75 138 THR A N 1
ATOM 1094 C CA . THR A 1 138 ? -3.325 -11.471 11.592 1.00 77.75 138 THR A CA 1
ATOM 1095 C C . T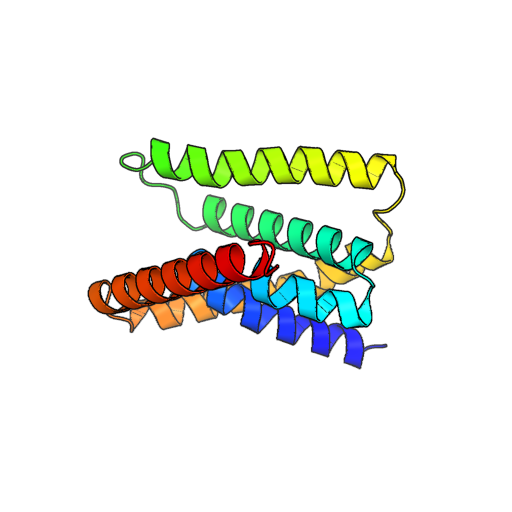HR A 1 138 ? -2.801 -12.831 12.026 1.00 77.75 138 THR A C 1
ATOM 1097 O O . THR A 1 138 ? -1.875 -13.343 11.402 1.00 77.75 138 THR A O 1
ATOM 1100 N N . LEU A 1 139 ? -3.393 -13.433 13.062 1.00 84.25 139 LEU A N 1
ATOM 1101 C CA . LEU A 1 139 ? -2.996 -14.756 13.537 1.00 84.25 139 LEU A CA 1
ATOM 1102 C C . LEU A 1 139 ? -3.196 -15.797 12.436 1.00 84.25 139 LEU A C 1
ATOM 1104 O O . LEU A 1 139 ? -2.282 -16.557 12.133 1.00 84.25 139 LEU A O 1
ATOM 1108 N N . PHE A 1 140 ? -4.368 -15.797 11.801 1.00 84.31 140 PHE A N 1
ATOM 1109 C CA . PHE A 1 140 ? -4.684 -16.730 10.726 1.00 84.31 140 PHE A CA 1
ATOM 1110 C C . PHE A 1 140 ? -3.755 -16.550 9.519 1.00 84.31 140 PHE A C 1
ATOM 1112 O O . PHE A 1 140 ? -3.203 -17.529 9.021 1.00 84.31 140 PHE A O 1
ATOM 1119 N N . ALA A 1 141 ? -3.505 -15.306 9.095 1.00 77.75 141 ALA A N 1
ATOM 1120 C CA . ALA A 1 141 ? -2.551 -15.010 8.028 1.00 77.75 141 ALA A CA 1
ATOM 1121 C C . ALA A 1 141 ? -1.125 -15.461 8.386 1.00 77.75 141 ALA A C 1
ATOM 1123 O O . ALA A 1 141 ? -0.440 -16.046 7.550 1.00 77.75 141 ALA A O 1
ATOM 1124 N N . GLY A 1 142 ? -0.695 -15.244 9.633 1.00 77.19 142 GLY A N 1
ATOM 1125 C CA . GLY A 1 142 ? 0.606 -15.687 10.133 1.00 77.19 142 GLY A CA 1
ATOM 1126 C C . GLY A 1 142 ? 0.750 -17.209 10.133 1.00 77.19 142 GLY A C 1
ATOM 1127 O O . GLY A 1 142 ? 1.760 -17.726 9.662 1.00 77.19 142 GLY A O 1
ATOM 1128 N N . VAL A 1 143 ? -0.275 -17.937 10.587 1.00 86.44 143 VAL A N 1
ATOM 1129 C CA . VAL A 1 143 ? -0.290 -19.409 10.570 1.00 86.44 143 VAL A CA 1
ATOM 1130 C C . VAL A 1 143 ? -0.226 -19.940 9.140 1.00 86.44 143 VAL A C 1
ATOM 1132 O O . VAL A 1 143 ? 0.584 -20.820 8.870 1.00 86.44 143 VAL A O 1
ATOM 1135 N N . ILE A 1 144 ? -1.012 -19.385 8.211 1.00 83.19 144 ILE A N 1
ATOM 1136 C CA . ILE A 1 144 ? -0.963 -19.775 6.792 1.00 83.19 144 ILE A CA 1
ATOM 1137 C C . ILE A 1 144 ? 0.414 -19.493 6.187 1.00 83.19 144 ILE A C 1
ATOM 1139 O O . ILE A 1 144 ? 0.945 -20.324 5.453 1.00 83.19 144 ILE A O 1
ATOM 1143 N N . ALA A 1 145 ? 1.001 -18.333 6.485 1.00 76.88 145 ALA A N 1
ATOM 1144 C CA . ALA A 1 145 ? 2.317 -17.972 5.974 1.00 76.88 145 ALA A CA 1
ATOM 1145 C C . ALA A 1 145 ? 3.390 -18.959 6.453 1.00 76.88 145 ALA A C 1
ATOM 1147 O O . ALA A 1 145 ? 4.166 -19.449 5.638 1.00 76.88 145 ALA A O 1
ATOM 1148 N N . ILE A 1 146 ? 3.391 -19.300 7.747 1.00 82.12 146 ILE A N 1
ATOM 1149 C CA . ILE A 1 146 ? 4.304 -20.297 8.324 1.00 82.12 146 ILE A CA 1
ATOM 1150 C C . ILE A 1 146 ? 4.053 -21.673 7.703 1.00 82.12 146 ILE A C 1
ATOM 1152 O O . ILE A 1 146 ? 5.001 -22.338 7.299 1.00 82.12 146 ILE A O 1
ATOM 1156 N N . TRP A 1 147 ? 2.790 -22.077 7.568 1.00 81.00 147 TRP A N 1
ATOM 1157 C CA . TRP A 1 147 ? 2.406 -23.352 6.966 1.00 81.00 147 TRP A CA 1
ATOM 1158 C C . TRP A 1 147 ? 2.929 -23.498 5.535 1.00 81.00 147 TRP A C 1
ATOM 1160 O O . TRP A 1 147 ? 3.489 -24.533 5.197 1.00 81.00 147 TRP A O 1
ATOM 1170 N N . ASN A 1 148 ? 2.814 -22.456 4.710 1.00 75.62 148 ASN A N 1
ATOM 1171 C CA . ASN A 1 148 ? 3.334 -22.467 3.340 1.00 75.62 148 ASN A CA 1
ATOM 1172 C C . ASN A 1 148 ? 4.868 -22.440 3.269 1.00 75.62 148 ASN A C 1
ATOM 1174 O O . ASN A 1 148 ? 5.431 -22.836 2.252 1.00 75.62 148 ASN A O 1
ATOM 1178 N N . PHE A 1 149 ? 5.540 -21.953 4.315 1.00 71.56 149 PHE A N 1
ATOM 1179 C CA . PHE A 1 149 ? 7.002 -21.894 4.386 1.00 71.56 149 PHE A CA 1
ATOM 1180 C C . PHE A 1 149 ? 7.627 -23.136 5.032 1.00 71.56 149 PHE A C 1
ATOM 1182 O O . PHE A 1 149 ? 8.838 -23.334 4.925 1.00 71.56 149 PHE A O 1
ATOM 1189 N N . LEU A 1 150 ? 6.829 -23.972 5.706 1.00 76.19 150 LEU A N 1
ATOM 1190 C CA . LEU A 1 150 ? 7.297 -25.260 6.197 1.00 76.19 150 LEU A CA 1
ATOM 1191 C C . LEU A 1 150 ? 7.533 -26.192 5.000 1.00 76.19 150 LEU A C 1
ATOM 1193 O O . LEU A 1 150 ? 6.630 -26.361 4.178 1.00 76.19 150 LEU A O 1
ATOM 1197 N N . PRO A 1 151 ? 8.718 -26.819 4.893 1.00 64.50 151 PRO A N 1
ATOM 1198 C CA . PRO A 1 151 ? 8.935 -27.867 3.915 1.00 64.50 151 PRO A CA 1
ATOM 1199 C C . PRO A 1 151 ? 8.033 -29.047 4.285 1.00 64.50 151 PRO A C 1
ATOM 1201 O O . PRO A 1 151 ? 8.293 -29.784 5.236 1.00 64.50 151 PRO A O 1
ATOM 1204 N N . TRP A 1 152 ? 6.933 -29.185 3.552 1.00 64.50 152 TRP A N 1
ATOM 1205 C CA . TRP A 1 152 ? 6.161 -30.417 3.498 1.00 64.50 152 TRP A CA 1
ATOM 1206 C C . TRP A 1 152 ? 7.027 -31.415 2.737 1.00 64.50 152 TRP A C 1
ATOM 1208 O O . TRP A 1 152 ? 7.146 -31.323 1.518 1.00 64.50 152 TRP A O 1
ATOM 1218 N N . TRP A 1 153 ? 7.738 -32.251 3.492 1.00 52.94 153 TRP A N 1
ATOM 1219 C CA . TRP A 1 153 ? 8.416 -33.456 3.014 1.00 52.94 153 TRP A CA 1
ATOM 1220 C C . TRP A 1 153 ? 7.516 -34.242 2.057 1.00 52.94 153 TRP A C 1
ATOM 1222 O O . TRP A 1 153 ? 6.324 -34.422 2.405 1.00 52.94 153 TRP A O 1
#

Sequence (153 aa):
MWYFYILIGLLVFFAFTVRVITGFGSAMILTPVLSLFLGPKHAVIITILMESAMAVVFIVKEKLNFEIWHIFVGGIAGIIVIDIITLASFSISGYVTVDLLLLLIYSIPFLLIAYVVGKYILTFTHPEKLKRIILFTTLFAGVIAIWNFLPWW

pLDDT: mean 81.29, std 10.27, range [50.44, 94.12]

Foldseek 3Di:
DVVVLVVLLVLLLVLLLCCLLQVDRSLVRQQVVVCVPPNNLLSVLLSLLLVLVVLVVCCVPVVDDCPCVVVNCCVSVVSVVVSVVVNVVCVVVVNDDPVSVVSNVSNVVSNVVSNVVSVVVNVVDDVVVSVVVSVVVVVVVVVVVVVVVDPPD

Organism: NCBI:txid2759913